Protein AF-A0A935IYR6-F1 (afdb_monomer_lite)

Radius of gyration: 18.17 Å; chains: 1; bounding box: 23×38×47 Å

Foldseek 3Di:
DADPPPRDPPQWDFPQADPVGFTWTARPVVRDIDGPDDDPPDDDPVPDDPDCVVVDDD

Sequence (58 aa):
MKCPRCQAKEKQNKVGFNPSGSQKYRCYECGKNYTPKPKENGYPAEMRPPTGLDTLPF

Secondary structure (DSSP, 8-state):
---TTT---S-EEEEEE-TTSPEEEEETTT--EE-SS----S--GGGSPPPTTTT---

Structure (mmCIF, N/CA/C/O backbone):
data_AF-A0A935IYR6-F1
#
_entry.id   AF-A0A935IYR6-F1
#
loop_
_atom_site.group_PDB
_atom_site.id
_atom_site.type_symbol
_atom_site.label_atom_id
_atom_site.label_alt_id
_atom_site.label_comp_id
_atom_site.label_asym_id
_atom_site.label_entity_id
_atom_site.label_seq_id
_atom_site.pdbx_PDB_ins_code
_atom_site.Cartn_x
_atom_site.Cartn_y
_atom_site.Cartn_z
_atom_site.occupancy
_atom_site.B_iso_or_equiv
_atom_site.auth_seq_id
_atom_site.auth_comp_id
_atom_site.auth_asym_id
_atom_site.auth_atom_id
_atom_site.pdbx_PDB_model_num
ATOM 1 N N . MET A 1 1 ? -8.719 4.356 -0.266 1.00 78.12 1 MET A N 1
ATOM 2 C CA . MET A 1 1 ? -7.718 3.294 -0.523 1.00 78.12 1 MET A CA 1
ATOM 3 C C . MET A 1 1 ? -8.066 2.114 0.354 1.00 78.12 1 MET A C 1
ATOM 5 O O . MET A 1 1 ? -8.288 2.321 1.534 1.00 78.12 1 MET A O 1
ATOM 9 N N . LYS A 1 2 ? -8.201 0.918 -0.215 1.00 90.88 2 LYS A N 1
ATOM 10 C CA . LYS A 1 2 ? -8.758 -0.241 0.490 1.00 90.88 2 LYS A CA 1
ATOM 11 C C . LYS A 1 2 ? -7.665 -1.274 0.731 1.00 90.88 2 LYS A C 1
ATOM 13 O O . LYS A 1 2 ? -6.880 -1.541 -0.177 1.00 90.88 2 LYS A O 1
ATOM 18 N N . CYS A 1 3 ? -7.596 -1.837 1.934 1.00 93.00 3 CYS A N 1
ATOM 19 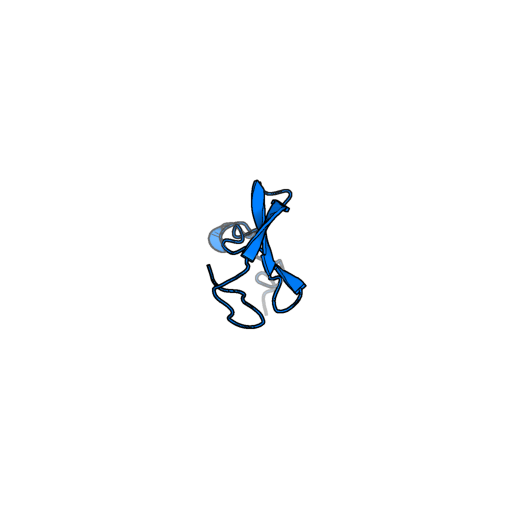C CA . CYS A 1 3 ? -6.679 -2.936 2.199 1.00 93.00 3 CYS A CA 1
ATOM 20 C C . CYS A 1 3 ? -7.108 -4.173 1.386 1.00 93.00 3 CYS A C 1
ATOM 22 O O . CYS A 1 3 ? -8.252 -4.603 1.525 1.00 93.00 3 CYS A O 1
ATOM 24 N N . PRO A 1 4 ? -6.221 -4.795 0.591 1.00 91.88 4 PRO A N 1
ATOM 25 C CA . PRO A 1 4 ? -6.567 -5.978 -0.198 1.00 91.88 4 PRO A CA 1
ATOM 26 C C . PRO A 1 4 ? -6.780 -7.234 0.658 1.00 91.88 4 PRO A C 1
ATOM 28 O O . PRO A 1 4 ? -7.338 -8.206 0.172 1.00 91.88 4 PRO A O 1
ATOM 31 N N . ARG A 1 5 ? -6.338 -7.230 1.925 1.00 92.81 5 ARG A N 1
ATOM 32 C CA . ARG A 1 5 ? -6.501 -8.365 2.844 1.00 92.81 5 ARG A CA 1
ATOM 33 C C . ARG A 1 5 ? -7.806 -8.280 3.633 1.00 92.81 5 ARG A C 1
ATOM 35 O O . ARG A 1 5 ? -8.656 -9.143 3.501 1.00 92.81 5 ARG A O 1
ATOM 42 N N . CYS A 1 6 ? -7.949 -7.256 4.475 1.00 94.06 6 CYS A N 1
ATOM 43 C CA . CYS A 1 6 ? -9.089 -7.129 5.390 1.00 94.06 6 CYS A CA 1
ATOM 44 C C . CYS A 1 6 ? -10.178 -6.185 4.884 1.00 94.06 6 CYS A C 1
ATOM 46 O O . CYS A 1 6 ? -11.142 -5.937 5.595 1.00 94.06 6 CYS A O 1
ATOM 48 N N . GLN A 1 7 ? -10.015 -5.604 3.693 1.00 93.88 7 GLN A N 1
ATOM 49 C CA . GLN A 1 7 ? -10.994 -4.698 3.094 1.00 93.88 7 GLN A CA 1
ATOM 50 C C . GLN A 1 7 ? -11.251 -3.389 3.860 1.00 93.88 7 GLN A C 1
ATOM 52 O O . GLN A 1 7 ? -12.057 -2.579 3.399 1.00 93.88 7 GLN A O 1
ATOM 57 N N . ALA A 1 8 ? -10.518 -3.132 4.948 1.00 94.56 8 ALA A N 1
ATOM 58 C CA . ALA A 1 8 ? -10.570 -1.875 5.680 1.00 94.56 8 ALA A CA 1
ATOM 59 C C . ALA A 1 8 ? -10.269 -0.685 4.757 1.00 94.56 8 ALA A C 1
ATOM 61 O O . ALA A 1 8 ? -9.394 -0.759 3.883 1.00 94.56 8 ALA A O 1
ATOM 62 N N . LYS A 1 9 ? -11.005 0.408 4.964 1.00 93.62 9 LYS A N 1
ATOM 63 C CA . LYS A 1 9 ? -10.839 1.688 4.254 1.00 93.62 9 LYS A CA 1
ATOM 64 C C . LYS A 1 9 ? -10.126 2.748 5.097 1.00 93.62 9 LYS A C 1
ATOM 66 O O . LYS A 1 9 ? -9.837 3.821 4.574 1.00 93.62 9 LYS A O 1
ATOM 71 N N . GLU A 1 10 ? -9.870 2.432 6.365 1.00 92.62 10 GLU A N 1
ATOM 72 C CA . GLU A 1 10 ? -9.270 3.324 7.355 1.00 92.62 10 GLU A CA 1
ATOM 73 C C . GLU A 1 10 ? -7.936 2.774 7.872 1.00 92.62 10 GLU A C 1
ATOM 75 O O . GLU A 1 10 ? -7.687 1.564 7.845 1.00 92.62 10 GLU A O 1
ATOM 80 N N . LYS A 1 11 ? -7.072 3.672 8.357 1.00 93.06 11 LYS A N 1
ATOM 81 C CA . LYS A 1 11 ? -5.730 3.362 8.880 1.00 93.06 11 LYS A CA 1
ATOM 82 C C . LYS A 1 11 ? -4.779 2.705 7.858 1.00 93.06 11 LYS A C 1
ATOM 84 O O . LYS A 1 11 ? -4.041 1.764 8.171 1.00 93.06 11 LYS A O 1
ATOM 89 N N . GLN A 1 12 ? -4.781 3.197 6.617 1.00 93.00 12 GLN A N 1
ATOM 90 C CA . GLN A 1 12 ? -3.785 2.876 5.585 1.00 93.00 12 GLN A CA 1
ATOM 91 C C . GLN A 1 12 ? -2.681 3.936 5.594 1.00 93.00 12 GLN A C 1
ATOM 93 O O . GLN A 1 12 ? -2.824 5.001 4.997 1.00 93.00 12 GLN A O 1
ATOM 98 N N . ASN A 1 13 ? -1.558 3.632 6.238 1.00 94.44 13 ASN A N 1
ATOM 99 C CA . ASN A 1 13 ? -0.437 4.562 6.356 1.00 94.44 13 ASN A CA 1
ATOM 100 C C . ASN A 1 13 ? 0.604 4.334 5.258 1.00 94.44 13 ASN A C 1
ATOM 102 O O . ASN A 1 13 ? 0.883 3.193 4.883 1.00 94.44 13 ASN A O 1
ATOM 106 N N . LYS A 1 14 ? 1.190 5.422 4.749 1.00 94.25 14 LYS A N 1
ATOM 107 C CA . LYS A 1 14 ? 2.319 5.384 3.807 1.00 94.25 14 LYS A CA 1
ATOM 108 C C . LYS A 1 14 ? 3.566 4.918 4.559 1.00 94.25 14 LYS A C 1
ATOM 110 O O . LYS A 1 14 ? 3.906 5.500 5.580 1.00 94.25 14 LYS A O 1
ATOM 115 N N . VAL A 1 15 ? 4.245 3.892 4.052 1.00 94.56 15 VAL A N 1
ATOM 116 C CA . VAL A 1 15 ? 5.446 3.312 4.696 1.00 94.56 15 VAL A CA 1
ATOM 117 C C . VAL A 1 15 ? 6.695 3.379 3.815 1.00 94.56 15 VAL A C 1
ATOM 119 O O . VAL A 1 15 ? 7.676 2.693 4.070 1.00 94.56 15 VAL A O 1
ATOM 122 N N . GLY A 1 16 ? 6.648 4.184 2.752 1.00 94.06 16 GLY A N 1
ATOM 123 C CA . GLY A 1 16 ? 7.742 4.363 1.796 1.00 94.06 16 GLY A CA 1
ATOM 124 C C . GLY A 1 16 ? 7.371 3.923 0.383 1.00 94.06 16 GLY A C 1
ATOM 125 O O . GLY A 1 16 ? 6.192 3.781 0.053 1.00 94.06 16 GLY A O 1
ATOM 126 N N . PHE A 1 17 ? 8.376 3.711 -0.460 1.00 92.19 17 PHE A N 1
ATOM 127 C CA . PHE A 1 17 ? 8.219 3.358 -1.872 1.00 92.19 17 PHE A CA 1
ATOM 128 C C . PHE A 1 17 ? 8.842 1.985 -2.158 1.00 92.19 17 PHE A C 1
ATOM 130 O O . PHE A 1 17 ? 9.697 1.511 -1.413 1.00 92.19 17 PHE A O 1
ATOM 137 N N . ASN A 1 18 ? 8.363 1.295 -3.194 1.00 87.06 18 ASN A N 1
ATOM 138 C CA . ASN A 1 18 ? 9.038 0.112 -3.727 1.00 87.06 18 ASN A CA 1
ATOM 139 C C . ASN A 1 18 ? 10.199 0.543 -4.655 1.00 87.06 18 ASN A C 1
ATOM 141 O O . ASN A 1 18 ? 10.254 1.712 -5.038 1.00 87.06 18 ASN A O 1
ATOM 145 N N . PRO A 1 19 ? 11.106 -0.372 -5.043 1.00 84.50 19 PRO A N 1
ATOM 146 C CA . PRO A 1 19 ? 12.226 -0.043 -5.934 1.00 84.50 19 PRO A CA 1
ATOM 147 C C . PRO A 1 19 ? 11.792 0.570 -7.273 1.00 84.50 19 PRO A C 1
ATOM 149 O O . PRO A 1 19 ? 12.484 1.409 -7.831 1.00 84.50 19 PRO A O 1
ATOM 152 N N . SER A 1 20 ? 10.603 0.209 -7.761 1.00 82.69 20 SER A N 1
ATOM 153 C CA . SER A 1 20 ? 10.001 0.764 -8.979 1.00 82.69 20 SER A CA 1
ATOM 154 C C . SER A 1 20 ? 9.401 2.173 -8.795 1.00 82.69 20 SER A C 1
ATOM 156 O O . SER A 1 20 ? 8.816 2.715 -9.737 1.00 82.69 20 SER A O 1
ATOM 158 N N . GLY A 1 21 ? 9.478 2.756 -7.594 1.00 86.88 21 GLY A N 1
ATOM 159 C CA . GLY A 1 21 ? 8.961 4.085 -7.246 1.00 86.88 21 GLY A CA 1
ATOM 160 C C . GLY A 1 21 ? 7.471 4.146 -6.882 1.00 86.88 21 GLY A C 1
ATOM 161 O O . GLY A 1 21 ? 6.937 5.227 -6.653 1.00 86.88 21 GLY A O 1
ATOM 162 N N . SER A 1 22 ? 6.761 3.019 -6.809 1.00 89.38 22 SER A N 1
ATOM 163 C CA . SER A 1 22 ? 5.355 2.987 -6.385 1.00 89.38 22 SER A CA 1
ATOM 164 C C . SER A 1 22 ? 5.225 3.057 -4.865 1.00 89.38 22 SER A C 1
ATOM 166 O O . SER A 1 22 ? 5.945 2.390 -4.122 1.00 89.38 22 SER A O 1
ATOM 168 N N . GLN A 1 23 ? 4.242 3.813 -4.382 1.00 92.44 23 GLN A N 1
ATOM 169 C CA . GLN A 1 23 ? 3.984 3.977 -2.952 1.00 92.44 23 GLN A CA 1
ATOM 170 C C . GLN A 1 23 ? 3.546 2.660 -2.283 1.00 92.44 23 GLN A C 1
ATOM 172 O O . GLN A 1 23 ? 2.561 2.041 -2.686 1.00 92.44 23 GLN A O 1
ATOM 177 N N . LYS A 1 24 ? 4.232 2.272 -1.204 1.00 93.62 24 LYS A N 1
ATOM 178 C CA . LYS A 1 24 ? 3.846 1.186 -0.295 1.00 93.62 24 LYS A CA 1
ATOM 179 C C . LYS A 1 24 ? 3.003 1.719 0.859 1.00 93.62 24 LYS A C 1
ATOM 181 O O . LYS A 1 24 ? 3.284 2.778 1.425 1.00 93.62 24 LYS A O 1
ATOM 186 N N . TYR A 1 25 ? 2.007 0.931 1.240 1.00 94.62 25 TYR A N 1
ATOM 187 C CA . TYR A 1 25 ? 1.112 1.198 2.354 1.00 94.62 25 TYR A CA 1
ATOM 188 C C . TYR A 1 25 ? 1.101 0.041 3.339 1.00 94.62 25 TYR A C 1
ATOM 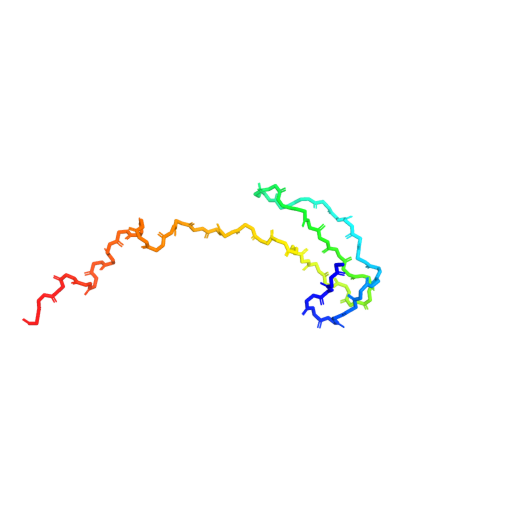190 O O . TYR A 1 25 ? 1.240 -1.117 2.946 1.00 94.62 25 TYR A O 1
ATOM 198 N N . ARG A 1 26 ? 0.875 0.360 4.612 1.00 95.12 26 ARG A N 1
ATOM 199 C CA . ARG A 1 26 ? 0.602 -0.602 5.677 1.00 95.12 26 ARG A CA 1
ATOM 200 C C . ARG A 1 26 ? -0.795 -0.362 6.222 1.00 95.12 26 ARG A C 1
ATOM 202 O O . ARG A 1 26 ? -1.122 0.744 6.645 1.00 95.12 26 ARG A O 1
ATOM 209 N N . CYS A 1 27 ? -1.614 -1.405 6.223 1.00 96.12 27 CYS A N 1
ATOM 210 C CA . CYS A 1 27 ? -2.886 -1.399 6.931 1.00 96.12 27 CYS A CA 1
ATOM 211 C C . CYS A 1 27 ? -2.631 -1.662 8.416 1.00 96.12 27 CYS A C 1
ATOM 213 O O . CYS A 1 27 ? -2.028 -2.678 8.750 1.00 96.12 27 CYS A O 1
ATOM 215 N N . TYR A 1 28 ? -3.082 -0.769 9.293 1.00 94.56 28 TYR A N 1
ATOM 216 C CA . TYR A 1 28 ? -2.918 -0.929 10.742 1.00 94.56 28 TYR A CA 1
ATOM 217 C C . TYR A 1 28 ? -3.992 -1.825 11.370 1.00 94.56 28 TYR A C 1
ATOM 219 O O . TYR A 1 28 ? -3.757 -2.360 12.442 1.00 94.56 28 TYR A O 1
ATOM 227 N N . GLU A 1 29 ? -5.108 -2.069 10.677 1.00 95.56 29 GLU A N 1
ATOM 228 C CA . GLU A 1 29 ? -6.137 -3.017 11.133 1.00 95.56 29 GLU A CA 1
ATOM 229 C C . GLU A 1 29 ? -5.646 -4.472 11.062 1.00 95.56 29 GLU A C 1
ATOM 231 O O . GLU A 1 29 ? -5.829 -5.240 11.994 1.00 95.56 29 GLU A O 1
ATOM 236 N N . CYS A 1 30 ? -4.990 -4.866 9.961 1.00 94.50 30 CYS A N 1
ATOM 237 C CA . CYS A 1 30 ? -4.535 -6.253 9.753 1.00 94.50 30 CYS A CA 1
ATOM 238 C C . CYS A 1 30 ? -3.014 -6.416 9.606 1.00 94.50 30 CYS A C 1
ATOM 240 O O . CYS A 1 30 ? -2.527 -7.493 9.252 1.00 94.50 30 CYS A O 1
ATOM 242 N N . GLY A 1 31 ? -2.252 -5.332 9.744 1.00 93.94 31 GLY A N 1
ATOM 243 C CA . GLY A 1 31 ? -0.794 -5.312 9.602 1.00 93.94 31 GLY A CA 1
ATOM 244 C C . GLY A 1 31 ? -0.247 -5.527 8.181 1.00 93.94 31 GLY A C 1
ATOM 245 O O . GLY A 1 31 ? 0.970 -5.512 8.001 1.00 93.94 31 GLY A O 1
ATOM 246 N N . LYS A 1 32 ? -1.088 -5.738 7.154 1.00 93.81 32 LYS A N 1
ATOM 247 C CA . LYS A 1 32 ? -0.624 -6.060 5.789 1.00 93.81 32 LYS A CA 1
ATOM 248 C C . LYS A 1 32 ? 0.068 -4.869 5.130 1.00 93.81 32 LYS A C 1
ATOM 250 O O . LYS A 1 32 ? -0.517 -3.792 5.019 1.00 93.81 32 LYS A O 1
ATOM 255 N N . ASN A 1 33 ? 1.255 -5.121 4.583 1.00 93.75 33 ASN A N 1
ATOM 256 C CA . ASN A 1 33 ? 1.925 -4.229 3.641 1.00 93.75 33 ASN A CA 1
ATOM 257 C C . ASN A 1 33 ? 1.486 -4.547 2.203 1.00 93.75 33 ASN A C 1
ATOM 259 O O . ASN A 1 33 ? 1.442 -5.720 1.822 1.00 93.75 33 ASN A O 1
ATOM 263 N N . TYR A 1 34 ? 1.156 -3.527 1.415 1.00 91.94 34 TYR A N 1
ATOM 264 C CA . TYR A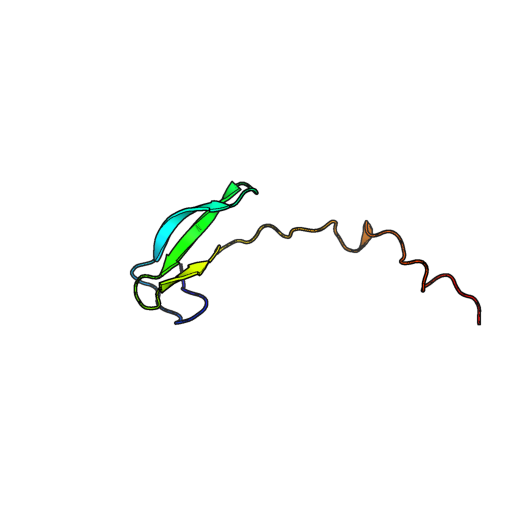 1 34 ? 0.719 -3.675 0.025 1.00 91.94 34 TYR A CA 1
ATOM 265 C C . TYR A 1 34 ? 0.970 -2.403 -0.800 1.00 91.94 34 TYR A C 1
ATOM 267 O O . TYR A 1 34 ? 1.180 -1.320 -0.255 1.00 91.94 34 TYR A O 1
ATOM 275 N N . THR A 1 35 ? 0.921 -2.536 -2.125 1.00 91.94 35 THR A N 1
ATOM 276 C CA . THR A 1 35 ? 1.062 -1.433 -3.087 1.00 91.94 35 THR A CA 1
ATOM 277 C C . THR A 1 35 ? -0.243 -1.327 -3.888 1.00 91.94 35 THR A C 1
ATOM 279 O O . THR A 1 35 ? -0.585 -2.286 -4.571 1.00 91.94 35 THR A O 1
ATOM 282 N N . PRO A 1 36 ? -1.008 -0.220 -3.804 1.00 82.50 36 PRO A N 1
ATOM 283 C CA . PRO A 1 36 ? -2.353 -0.121 -4.384 1.00 82.50 36 PRO A CA 1
ATOM 284 C C . PRO A 1 36 ? -2.367 -0.041 -5.914 1.00 82.50 36 PRO A C 1
ATOM 286 O O . PRO A 1 36 ? -3.359 -0.409 -6.527 1.00 82.50 36 PRO A O 1
ATOM 289 N N . LYS A 1 37 ? -1.281 0.441 -6.521 1.00 77.00 37 LYS A N 1
ATOM 290 C CA . LYS A 1 37 ? -1.047 0.410 -7.967 1.00 77.00 37 LYS A CA 1
ATOM 291 C C . LYS A 1 37 ? 0.309 -0.252 -8.201 1.00 77.00 37 LYS A C 1
ATOM 293 O O . LYS A 1 37 ? 1.325 0.453 -8.254 1.00 77.00 37 LYS A O 1
ATOM 298 N N . PRO A 1 38 ? 0.372 -1.594 -8.204 1.00 70.31 38 PRO A N 1
ATOM 299 C CA . PRO A 1 38 ? 1.566 -2.264 -8.682 1.00 70.31 38 PRO A CA 1
ATOM 300 C C . PRO A 1 38 ? 1.798 -1.796 -10.120 1.00 70.31 38 PRO A C 1
ATOM 302 O O . PRO A 1 38 ? 0.863 -1.778 -10.915 1.00 70.31 38 PRO A O 1
ATOM 305 N N . LYS A 1 39 ? 3.018 -1.356 -10.436 1.00 68.12 39 LYS A N 1
ATOM 306 C CA . LYS A 1 39 ? 3.404 -1.216 -11.841 1.00 68.12 39 LYS A CA 1
ATOM 307 C C . LYS A 1 39 ? 3.399 -2.624 -12.425 1.00 68.12 39 LYS A C 1
ATOM 309 O O . LYS A 1 39 ? 3.931 -3.531 -11.782 1.00 68.12 39 LYS A O 1
ATOM 314 N N . GLU A 1 40 ? 2.774 -2.806 -13.581 1.00 69.25 40 GLU A N 1
ATOM 315 C CA . GLU A 1 40 ? 2.867 -4.058 -14.324 1.00 69.25 40 GLU A CA 1
ATOM 316 C C . GLU A 1 40 ? 4.345 -4.294 -14.635 1.00 69.25 40 GLU A C 1
ATOM 318 O O . GLU A 1 40 ? 4.964 -3.567 -15.408 1.00 69.25 40 GLU A O 1
ATOM 323 N N . ASN A 1 41 ? 4.957 -5.233 -13.917 1.00 62.38 41 ASN A N 1
ATOM 324 C CA . ASN A 1 41 ? 6.363 -5.549 -14.088 1.00 62.38 41 ASN A CA 1
ATOM 325 C C . ASN A 1 41 ? 6.469 -6.623 -15.166 1.00 62.38 41 ASN A C 1
ATOM 327 O O . ASN A 1 41 ? 6.507 -7.814 -14.867 1.00 62.38 41 ASN A O 1
ATOM 331 N N . GLY A 1 42 ? 6.470 -6.187 -16.418 1.00 64.62 42 GLY A N 1
ATOM 332 C CA . GLY A 1 42 ? 6.650 -7.055 -17.568 1.00 64.62 42 GLY A CA 1
ATOM 333 C C . GLY A 1 42 ? 6.565 -6.267 -18.863 1.00 64.62 42 GLY A C 1
ATOM 334 O O . GLY A 1 42 ? 5.877 -5.253 -18.941 1.00 64.62 42 GLY A O 1
ATOM 335 N N . TYR A 1 43 ? 7.267 -6.750 -19.882 1.00 65.19 43 TYR A N 1
ATOM 336 C CA . TYR A 1 43 ? 6.982 -6.347 -21.250 1.00 65.19 43 TYR A CA 1
ATOM 337 C C . TYR A 1 43 ? 5.547 -6.777 -21.599 1.00 65.19 43 TYR A C 1
ATOM 339 O O . TYR A 1 43 ? 5.106 -7.836 -21.116 1.00 65.19 43 TYR A O 1
ATOM 347 N N . PRO A 1 44 ? 4.811 -5.990 -22.411 1.00 66.94 44 PRO A N 1
ATOM 348 C CA . PRO A 1 44 ? 3.542 -6.445 -22.966 1.00 66.94 44 PRO A CA 1
ATOM 349 C C . PRO A 1 44 ? 3.751 -7.819 -23.610 1.00 66.94 44 PRO A C 1
ATOM 351 O O . PRO A 1 44 ? 4.843 -8.121 -24.097 1.00 66.94 44 PRO A O 1
ATOM 354 N N . ALA 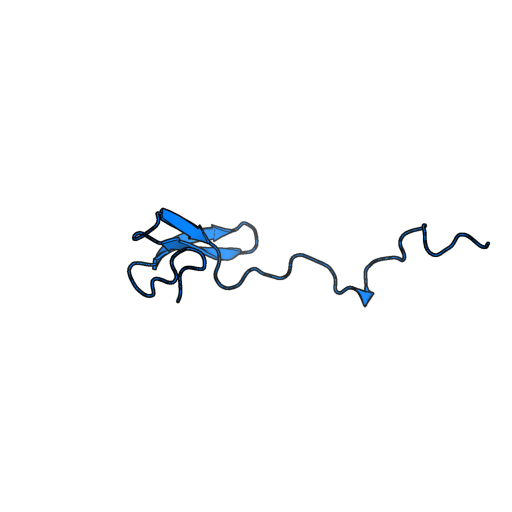A 1 45 ? 2.735 -8.684 -23.562 1.00 64.88 45 ALA A N 1
ATOM 355 C CA . ALA A 1 45 ? 2.855 -10.070 -24.029 1.00 64.88 45 ALA A CA 1
ATOM 356 C C . ALA A 1 45 ? 3.403 -10.170 -25.466 1.00 64.88 45 ALA A C 1
ATOM 358 O O . ALA A 1 45 ? 4.132 -11.100 -25.781 1.00 64.88 45 ALA A O 1
ATOM 359 N N . GLU A 1 46 ? 3.115 -9.145 -26.263 1.00 67.38 46 GLU A N 1
ATOM 360 C CA . GLU A 1 46 ? 3.545 -8.878 -27.638 1.00 67.38 46 GLU A CA 1
ATOM 361 C C . GLU A 1 46 ? 5.072 -8.786 -27.810 1.00 67.38 46 GLU A C 1
ATOM 363 O O . GLU A 1 46 ? 5.601 -9.106 -28.867 1.00 67.38 46 GLU A O 1
ATOM 368 N N . MET A 1 47 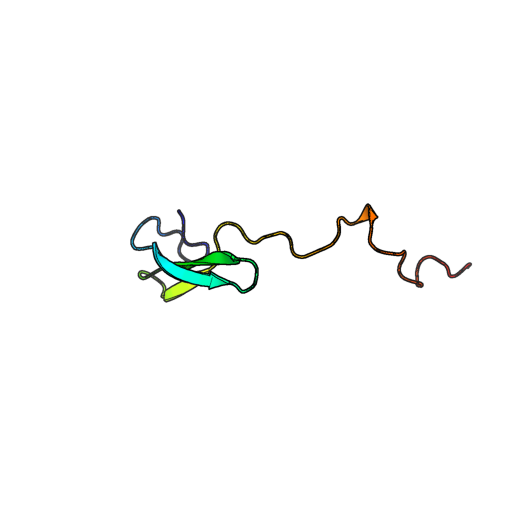? 5.785 -8.340 -26.771 1.00 66.44 47 MET A N 1
ATOM 369 C CA . MET A 1 47 ? 7.244 -8.181 -26.750 1.00 66.44 47 MET A CA 1
ATOM 370 C C . MET A 1 47 ? 7.967 -9.364 -26.108 1.00 66.44 47 MET A C 1
ATOM 372 O O . MET A 1 47 ? 9.198 -9.364 -26.045 1.00 66.44 47 MET A O 1
ATOM 376 N N . ARG A 1 48 ? 7.243 -10.365 -25.590 1.00 66.31 48 ARG A N 1
ATOM 377 C CA . ARG A 1 48 ? 7.911 -11.579 -25.123 1.00 66.31 48 ARG A CA 1
ATOM 378 C C . ARG A 1 48 ? 8.363 -12.351 -26.362 1.00 66.31 48 ARG A C 1
ATOM 380 O O . ARG A 1 48 ? 7.518 -12.638 -27.208 1.00 66.31 48 ARG A O 1
ATOM 387 N N . PRO A 1 49 ? 9.659 -12.682 -26.496 1.00 65.75 49 PRO A N 1
ATOM 388 C CA . PRO A 1 49 ? 10.079 -13.567 -27.570 1.00 65.75 49 PRO A CA 1
ATOM 389 C C . PRO A 1 49 ? 9.294 -14.880 -27.445 1.00 65.75 49 PRO A C 1
ATOM 391 O O . PRO A 1 49 ? 9.042 -15.309 -26.309 1.00 65.75 49 PRO A O 1
ATOM 394 N N . PRO A 1 50 ? 8.887 -15.506 -28.565 1.00 66.00 50 PRO A N 1
ATOM 395 C CA . PRO A 1 50 ? 8.252 -16.812 -28.517 1.00 66.00 50 PRO A CA 1
ATOM 396 C C . PRO A 1 50 ? 9.153 -17.741 -27.710 1.00 66.00 50 PRO A C 1
ATOM 398 O O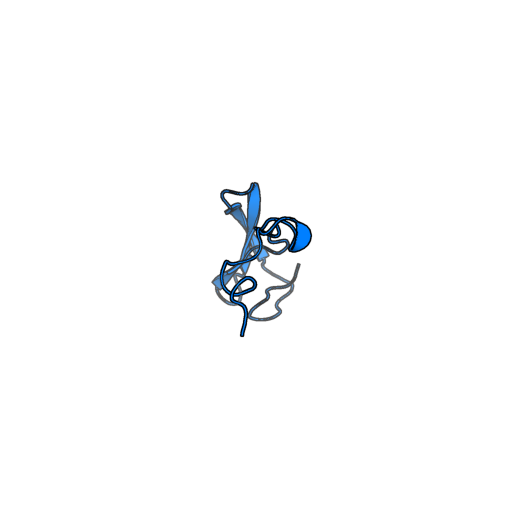 . PRO A 1 50 ? 10.355 -17.861 -27.969 1.00 66.00 50 PRO A O 1
ATOM 401 N N . THR A 1 51 ? 8.592 -18.337 -26.663 1.00 65.12 51 THR A N 1
ATOM 402 C CA . THR A 1 51 ? 9.288 -19.379 -25.923 1.00 65.12 51 THR A CA 1
ATOM 403 C C . THR A 1 51 ? 9.585 -20.499 -26.908 1.00 65.12 51 THR A C 1
ATOM 405 O O . THR A 1 51 ? 8.686 -20.916 -27.627 1.00 65.12 51 THR A O 1
ATOM 408 N N . GLY A 1 52 ? 10.824 -20.997 -26.960 1.00 58.72 52 GLY A N 1
ATOM 409 C CA . GLY A 1 52 ? 11.256 -22.022 -27.928 1.00 58.72 52 GLY A CA 1
ATOM 410 C C . GLY A 1 52 ? 10.510 -23.369 -27.870 1.00 58.72 52 GLY A C 1
ATOM 411 O O . GLY A 1 52 ? 10.931 -24.317 -28.523 1.00 58.72 52 GLY A O 1
ATOM 412 N N . LEU A 1 53 ? 9.424 -23.466 -27.094 1.00 61.44 53 LEU A N 1
ATOM 413 C CA . LEU A 1 53 ? 8.440 -24.544 -27.152 1.00 61.44 53 LEU A CA 1
ATOM 414 C C . LEU A 1 53 ? 7.455 -24.394 -28.327 1.00 61.44 53 LEU A C 1
ATOM 416 O O . LEU A 1 53 ? 6.932 -25.403 -28.781 1.00 61.44 53 LEU A O 1
ATOM 420 N N . ASP A 1 54 ? 7.224 -23.179 -28.837 1.00 58.47 54 ASP A N 1
ATOM 421 C CA . ASP A 1 54 ? 6.286 -22.915 -29.946 1.00 58.47 54 ASP A CA 1
ATOM 422 C C . ASP A 1 54 ? 6.880 -23.207 -31.340 1.00 58.47 54 ASP A C 1
ATOM 424 O O . ASP A 1 54 ? 6.191 -23.102 -32.351 1.00 58.47 54 ASP A O 1
ATOM 428 N N . THR A 1 55 ? 8.164 -23.570 -31.416 1.00 60.72 55 THR A N 1
ATOM 429 C CA . THR A 1 55 ? 8.889 -23.812 -32.679 1.00 60.72 55 THR A CA 1
ATOM 430 C C . THR A 1 55 ? 9.217 -25.278 -32.950 1.00 60.72 55 THR A C 1
ATOM 432 O O . THR A 1 55 ? 9.938 -25.560 -33.904 1.00 60.72 55 THR A O 1
ATOM 435 N N . LEU A 1 56 ? 8.733 -26.221 -32.138 1.00 63.94 56 LEU A N 1
ATOM 436 C CA . LEU A 1 56 ? 8.931 -27.644 -32.421 1.00 63.94 56 LEU A CA 1
ATOM 437 C C . LEU A 1 56 ? 7.880 -28.105 -33.444 1.00 63.94 56 LEU A C 1
ATOM 439 O O . LEU A 1 56 ? 6.694 -28.113 -33.105 1.00 63.94 56 LEU A O 1
ATOM 443 N N . PRO A 1 57 ? 8.260 -28.466 -34.687 1.00 70.25 57 PRO A N 1
ATOM 444 C CA . PRO A 1 57 ? 7.331 -29.169 -35.558 1.00 70.25 57 PRO A CA 1
ATOM 445 C C . PRO A 1 57 ? 6.983 -30.530 -34.935 1.00 70.25 57 PRO A C 1
ATOM 447 O O . PRO A 1 57 ? 7.822 -31.139 -34.266 1.00 70.25 57 PRO A O 1
ATOM 450 N N . PHE A 1 58 ? 5.734 -30.956 -35.146 1.00 65.69 58 PHE A N 1
ATOM 451 C CA . PHE A 1 58 ? 5.262 -32.314 -34.864 1.00 65.69 58 PHE A CA 1
ATOM 452 C C . PHE A 1 58 ? 6.130 -33.370 -35.556 1.00 65.69 58 PHE A C 1
ATOM 454 O O . PHE A 1 58 ? 6.539 -33.120 -36.716 1.00 65.69 58 PHE A O 1
#

pLDDT: mean 81.91, std 13.32, range [58.47, 96.12]